Protein AF-A0A954RVM6-F1 (afdb_monomer)

Solvent-accessible surface area (backbone atoms only — not comparable to full-atom values): 7760 Å² total; per-residue (Å²): 135,85,80,86,66,95,77,71,52,71,70,55,51,51,55,48,44,71,75,43,33,55,75,44,60,40,91,84,80,66,52,64,53,52,75,88,80,86,62,81,72,70,79,64,82,63,76,74,59,49,57,12,66,38,76,60,48,70,28,59,52,74,54,38,74,77,37,70,84,66,54,53,30,75,69,49,42,54,38,45,76,72,74,43,82,43,68,65,73,60,52,61,34,93,87,80,65,47,68,46,40,79,45,78,44,83,75,96,57,80,44,78,43,58,30,23,82,90,80,70,53,102

Radius of gyration: 22.42 Å; Cα contacts (8 Å, |Δi|>4): 129; chains: 1; bounding box: 48×42×58 Å

Structure (mmCIF, N/CA/C/O backbone):
data_AF-A0A954RVM6-F1
#
_entry.id   AF-A0A954RVM6-F1
#
loop_
_atom_site.group_PDB
_atom_site.id
_atom_site.type_symbol
_atom_site.label_atom_id
_atom_site.label_alt_id
_atom_site.label_comp_id
_atom_site.label_asym_id
_atom_site.label_entity_id
_atom_site.label_seq_id
_atom_site.pdbx_PDB_ins_code
_atom_site.Cartn_x
_atom_site.Cartn_y
_atom_site.Cartn_z
_atom_site.occupancy
_atom_site.B_iso_or_equiv
_atom_site.auth_seq_id
_atom_site.auth_comp_id
_atom_site.auth_asym_id
_atom_site.auth_atom_id
_atom_site.pdbx_PDB_model_num
ATOM 1 N N . MET A 1 1 ? -16.758 16.656 30.952 1.00 49.28 1 MET A N 1
ATOM 2 C CA . MET A 1 1 ? -15.292 16.732 30.768 1.00 49.28 1 MET A CA 1
ATOM 3 C C . MET A 1 1 ? -14.744 15.343 31.020 1.00 49.28 1 MET A C 1
ATOM 5 O O . MET A 1 1 ? -14.963 14.834 32.107 1.00 49.28 1 MET A O 1
ATOM 9 N N . LEU A 1 2 ? -14.131 14.712 30.020 1.00 57.75 2 LEU A N 1
ATOM 10 C CA . LEU A 1 2 ? -13.486 13.409 30.194 1.00 57.75 2 LEU A CA 1
ATOM 11 C C . LEU A 1 2 ? -12.085 13.656 30.761 1.00 57.75 2 LEU A C 1
ATOM 13 O O . LEU A 1 2 ? -11.322 14.425 30.171 1.00 57.75 2 LEU A O 1
ATOM 17 N N . LEU A 1 3 ? -11.774 13.077 31.924 1.00 68.50 3 LEU A N 1
ATOM 18 C CA . LEU A 1 3 ? -10.409 13.087 32.446 1.00 68.50 3 LEU A CA 1
ATOM 19 C C . LEU A 1 3 ? -9.544 12.190 31.562 1.00 68.50 3 LEU A C 1
ATOM 21 O O . LEU A 1 3 ? -9.948 11.099 31.174 1.00 68.50 3 LEU A O 1
ATOM 25 N N . ARG A 1 4 ? -8.343 12.665 31.237 1.00 73.12 4 ARG A N 1
ATOM 26 C CA . ARG A 1 4 ? -7.368 11.872 30.497 1.00 73.12 4 ARG A CA 1
ATOM 27 C C . ARG A 1 4 ? -6.674 10.925 31.472 1.00 73.12 4 ARG A C 1
ATOM 29 O O . ARG A 1 4 ? -5.833 11.364 32.252 1.00 73.12 4 ARG A O 1
ATOM 36 N N . GLU A 1 5 ? -7.036 9.650 31.423 1.00 81.19 5 GLU A N 1
ATOM 37 C CA . GLU A 1 5 ? -6.341 8.598 32.162 1.00 81.19 5 GLU A CA 1
ATOM 38 C C . GLU A 1 5 ? -4.994 8.263 31.519 1.00 81.19 5 GLU A C 1
ATOM 40 O O . GLU A 1 5 ? -4.809 8.364 30.304 1.00 81.19 5 GLU A O 1
ATOM 45 N N . LYS A 1 6 ? -4.024 7.913 32.367 1.00 81.06 6 L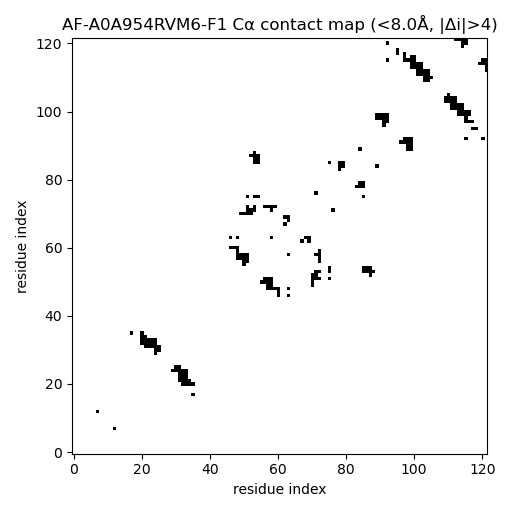YS A N 1
ATOM 46 C CA . LYS A 1 6 ? -2.653 7.603 31.947 1.00 81.06 6 LYS A CA 1
ATOM 47 C C . LYS A 1 6 ? -2.544 6.192 31.360 1.00 81.06 6 LYS A C 1
ATOM 49 O O . LYS A 1 6 ? -1.726 5.976 30.474 1.00 81.06 6 LYS A O 1
ATOM 54 N N . GLU A 1 7 ? -3.393 5.283 31.832 1.00 83.56 7 GLU A N 1
ATOM 55 C CA . GLU A 1 7 ? -3.509 3.890 31.396 1.00 83.56 7 GLU A CA 1
ATOM 56 C C . GLU A 1 7 ? -5.004 3.552 31.257 1.00 83.56 7 GLU A C 1
ATOM 58 O O . GLU A 1 7 ? -5.614 3.087 32.217 1.00 83.56 7 GLU A O 1
ATOM 63 N N . PRO A 1 8 ? -5.631 3.874 30.112 1.00 80.44 8 PRO A N 1
ATOM 64 C CA . PRO A 1 8 ? -7.055 3.635 29.914 1.00 80.44 8 PRO A CA 1
ATOM 65 C C . PRO A 1 8 ? -7.345 2.135 29.814 1.00 80.44 8 PRO A C 1
ATOM 67 O O . PRO A 1 8 ? -6.612 1.392 29.156 1.00 80.44 8 PRO A O 1
ATOM 70 N N . THR A 1 9 ? -8.442 1.694 30.42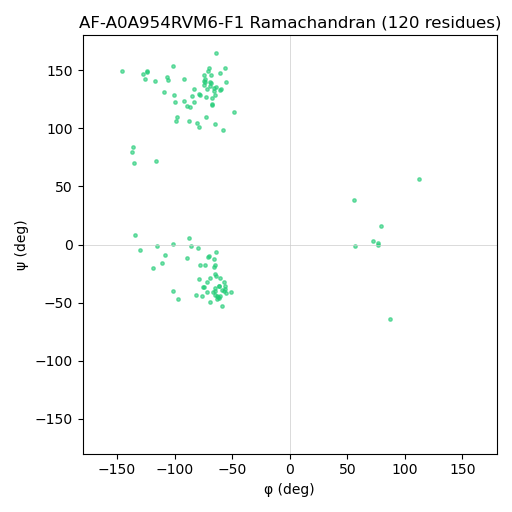6 1.00 85.50 9 THR A N 1
ATOM 71 C CA . THR A 1 9 ? -8.938 0.326 30.244 1.00 85.50 9 THR A CA 1
ATOM 72 C C . THR A 1 9 ? -9.499 0.140 28.827 1.00 85.50 9 THR A C 1
ATOM 74 O O . THR A 1 9 ? -9.982 1.106 28.229 1.00 85.50 9 THR A O 1
ATOM 77 N N . PRO A 1 10 ? -9.467 -1.082 28.263 1.00 81.06 10 PRO A N 1
ATOM 78 C CA . PRO A 1 10 ? -10.023 -1.350 26.932 1.00 81.06 10 PRO A CA 1
ATOM 79 C C . PRO A 1 10 ? -11.509 -0.967 26.832 1.00 81.06 10 PRO A C 1
ATOM 81 O O . PRO A 1 10 ? -11.907 -0.299 25.887 1.00 81.06 10 PRO A O 1
ATOM 84 N N . GLU A 1 11 ? -12.291 -1.239 27.877 1.00 85.81 11 GLU A N 1
ATOM 85 C CA . GLU A 1 11 ? -13.706 -0.853 27.976 1.00 85.81 11 GLU A CA 1
ATOM 86 C C . GLU A 1 11 ? -13.915 0.670 27.872 1.00 85.81 11 GLU A C 1
ATOM 88 O O . GLU A 1 11 ? -14.856 1.149 27.232 1.00 85.81 11 GLU A O 1
ATOM 93 N N . LEU A 1 12 ? -13.019 1.460 28.478 1.00 85.25 12 LEU A N 1
ATOM 94 C CA . LEU A 1 12 ? -13.062 2.917 28.384 1.00 85.25 12 LEU A CA 1
ATOM 95 C C . LEU A 1 12 ? -12.779 3.376 26.949 1.00 85.25 12 LEU A C 1
ATOM 97 O O . LEU A 1 12 ? -13.445 4.290 26.457 1.00 85.25 12 LEU A O 1
ATOM 101 N N . VAL A 1 13 ? -11.818 2.744 26.273 1.00 84.81 13 VAL A N 1
ATOM 102 C CA . VAL A 1 13 ? -11.483 3.038 24.873 1.00 84.81 13 VAL A CA 1
ATOM 103 C C . VAL A 1 13 ? -12.663 2.725 23.957 1.00 84.81 13 VAL A C 1
ATOM 105 O O . VAL A 1 13 ? -13.006 3.569 23.127 1.00 84.81 13 VAL A O 1
ATOM 108 N N . ASP A 1 14 ? -13.330 1.589 24.154 1.00 85.50 14 ASP A N 1
ATOM 109 C CA . ASP A 1 14 ? -14.504 1.204 23.367 1.00 85.50 14 ASP A CA 1
ATOM 110 C C . ASP A 1 14 ? -15.655 2.192 23.555 1.00 85.50 14 ASP A C 1
ATOM 112 O O . ASP A 1 14 ? -16.218 2.681 22.573 1.00 85.50 14 ASP A O 1
ATOM 116 N N . SER A 1 15 ? -15.927 2.587 24.804 1.00 84.25 15 SER A N 1
ATOM 117 C CA . SER A 1 15 ? -16.957 3.587 25.108 1.00 84.25 15 SER A CA 1
ATOM 118 C C . SER A 1 15 ? -16.662 4.954 24.474 1.00 84.25 15 SER A C 1
ATOM 120 O O . SER A 1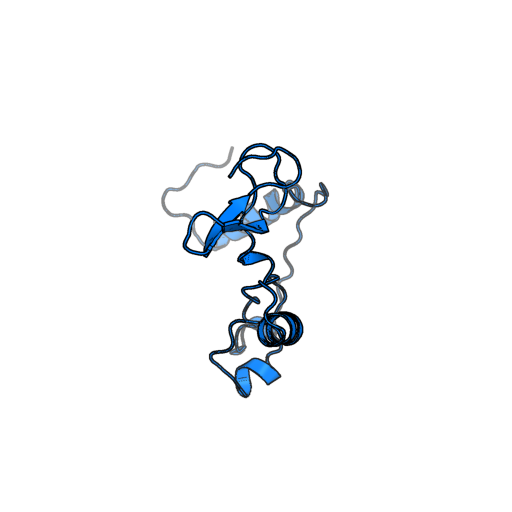 15 ? -17.568 5.661 24.020 1.00 84.25 15 SER A O 1
ATOM 122 N N . LEU A 1 16 ? -15.382 5.336 24.409 1.00 85.38 16 LEU A N 1
ATOM 123 C CA . LEU A 1 16 ? -14.953 6.576 23.777 1.00 85.38 16 LEU A CA 1
ATOM 124 C C . LEU A 1 16 ? -15.076 6.492 22.256 1.00 85.38 16 LEU A C 1
ATOM 126 O O . LEU A 1 16 ? -15.486 7.475 21.633 1.00 85.38 16 LEU A O 1
ATOM 130 N N . ALA A 1 17 ? -14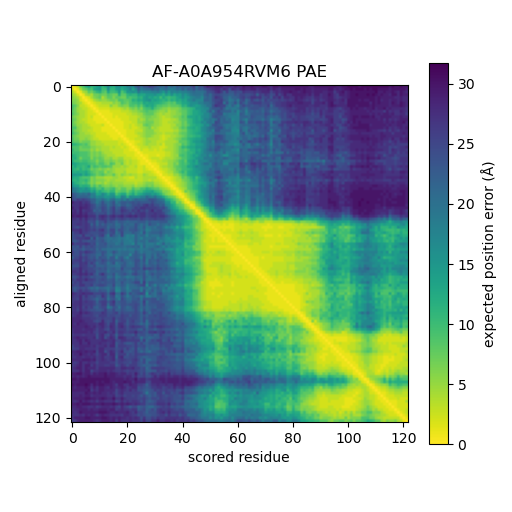.717 5.347 21.673 1.00 84.50 17 ALA A N 1
ATOM 131 C CA . ALA A 1 17 ? -14.868 5.091 20.251 1.00 84.50 17 ALA A CA 1
ATOM 132 C C . ALA A 1 17 ? -16.343 5.230 19.859 1.00 84.50 17 ALA A C 1
ATOM 134 O O . ALA A 1 17 ? -16.660 6.088 19.037 1.00 84.50 17 ALA A O 1
ATOM 135 N N . ASP A 1 18 ? -17.255 4.533 20.534 1.00 84.69 18 ASP A N 1
ATOM 136 C CA . ASP A 1 18 ? -18.696 4.609 20.254 1.00 84.69 18 ASP A CA 1
ATOM 137 C C . ASP A 1 18 ? -19.242 6.041 20.331 1.00 84.69 18 ASP A C 1
ATOM 139 O O . ASP A 1 18 ? -20.023 6.475 19.482 1.00 84.69 18 ASP A O 1
ATOM 143 N N . ALA A 1 19 ? -18.762 6.834 21.292 1.00 85.44 19 ALA A N 1
ATOM 144 C CA . ALA A 1 19 ? -19.165 8.230 21.441 1.00 85.44 19 ALA A CA 1
ATOM 145 C C . ALA A 1 19 ? -18.569 9.183 20.385 1.00 85.44 19 ALA A C 1
ATOM 147 O O . ALA A 1 19 ? -19.033 10.324 20.259 1.00 85.44 19 ALA A O 1
ATOM 148 N N . LYS A 1 20 ? -17.502 8.784 19.678 1.00 87.00 20 LYS A N 1
ATOM 149 C CA . LYS A 1 20 ? -16.728 9.670 18.790 1.00 87.00 20 LYS A CA 1
ATOM 150 C C . LYS A 1 20 ? -16.701 9.256 17.327 1.00 87.00 20 LYS A C 1
ATOM 152 O O . LYS A 1 20 ? -16.470 10.129 16.491 1.00 87.00 20 LYS A O 1
ATOM 157 N N . LEU A 1 21 ? -16.979 7.996 17.009 1.00 86.19 21 LEU A N 1
ATOM 158 C CA . LEU A 1 21 ? -16.948 7.437 15.654 1.00 86.19 21 LEU A CA 1
ATOM 159 C C . LEU A 1 21 ? -17.759 8.271 14.647 1.00 86.19 21 LEU A C 1
ATOM 161 O O . LEU A 1 21 ? -17.276 8.589 13.559 1.00 86.19 21 LEU A O 1
ATOM 165 N N . SER A 1 22 ? -18.935 8.754 15.050 1.00 84.31 22 SER A N 1
ATOM 166 C CA . SER A 1 22 ? -19.808 9.568 14.197 1.00 84.31 22 SER A CA 1
ATOM 167 C C . SER A 1 22 ? -19.241 10.944 13.816 1.00 84.31 22 SER A C 1
ATOM 169 O O . SER A 1 22 ? -19.696 11.542 12.843 1.00 84.31 22 SER A O 1
ATOM 171 N N . PHE A 1 23 ? -18.256 11.457 14.561 1.00 84.81 23 PHE A N 1
ATOM 172 C CA . PHE A 1 23 ? -17.635 12.763 14.311 1.00 84.81 23 PHE A CA 1
ATOM 173 C C . PHE A 1 23 ? -16.438 12.689 13.360 1.00 84.81 23 PHE A C 1
ATOM 175 O O . PHE A 1 23 ? -15.953 13.730 12.912 1.00 84.81 23 PHE A O 1
ATOM 182 N N . PHE A 1 24 ? -15.941 11.489 13.055 1.00 85.62 24 PHE A N 1
ATOM 183 C CA . PHE A 1 24 ? -14.843 11.334 12.111 1.00 85.62 24 PHE A CA 1
ATOM 184 C C . PHE A 1 24 ? -15.332 11.535 10.681 1.00 85.62 24 PHE A C 1
ATOM 186 O O . PHE A 1 24 ? -16.390 11.042 10.287 1.00 85.62 24 PHE A O 1
ATOM 193 N N . VAL A 1 25 ? -14.529 12.267 9.912 1.00 87.62 25 VAL A N 1
ATOM 194 C CA . VAL A 1 25 ? -14.769 12.573 8.503 1.00 87.62 25 VAL A CA 1
ATOM 195 C C . VAL A 1 25 ? -13.766 11.791 7.668 1.00 87.62 25 VAL A C 1
ATOM 197 O O . VAL A 1 25 ? -12.563 11.826 7.936 1.00 87.62 25 VAL A O 1
ATOM 200 N N . CYS A 1 26 ? -14.244 11.098 6.641 1.00 82.25 26 CYS A N 1
ATOM 201 C CA . CYS A 1 26 ? -13.374 10.412 5.699 1.00 82.25 26 CYS A CA 1
ATOM 202 C C . CYS A 1 26 ? -12.573 11.436 4.878 1.00 82.25 26 CYS A C 1
ATOM 204 O O . CYS A 1 26 ? -13.152 12.236 4.145 1.00 82.25 26 CYS A O 1
ATOM 206 N N . GLY A 1 27 ? -11.240 11.376 4.933 1.00 80.19 27 GLY A N 1
ATOM 207 C CA . GLY A 1 27 ? -10.368 12.275 4.162 1.00 80.19 27 GLY A CA 1
ATOM 208 C C . GLY A 1 27 ? -10.438 12.092 2.639 1.00 80.19 27 GLY A C 1
ATOM 209 O O . GLY A 1 27 ? -9.928 12.934 1.909 1.00 80.19 27 GLY A O 1
ATOM 210 N N . HIS A 1 28 ? -11.062 11.012 2.158 1.00 77.81 28 HIS A N 1
ATOM 211 C CA . HIS A 1 28 ? -11.188 10.706 0.733 1.00 77.81 28 HIS A CA 1
ATOM 212 C C . HIS A 1 28 ? -12.531 11.158 0.138 1.00 77.81 28 HIS A C 1
ATOM 214 O O . HIS A 1 28 ? -12.551 11.784 -0.917 1.00 77.81 28 HIS A O 1
ATOM 220 N N . CYS A 1 29 ? -13.658 10.862 0.799 1.00 88.06 29 CYS A N 1
ATOM 221 C CA . CYS A 1 29 ? -14.998 11.207 0.295 1.00 88.06 29 CYS A CA 1
ATOM 222 C C . CYS A 1 29 ? -15.697 12.341 1.063 1.00 88.06 29 CYS A C 1
ATOM 224 O O . CYS A 1 29 ? -16.758 12.792 0.638 1.00 88.06 29 CYS A O 1
ATOM 226 N N . GLY A 1 30 ? -15.147 12.794 2.194 1.00 83.62 30 GLY A N 1
ATOM 227 C CA . GLY A 1 30 ? -15.724 13.864 3.013 1.00 83.62 30 GLY A CA 1
ATOM 228 C C . GLY A 1 30 ? -16.982 13.481 3.799 1.00 83.62 30 GLY A C 1
ATOM 229 O O . GLY A 1 30 ? -17.555 14.337 4.468 1.00 83.62 30 GLY A O 1
ATOM 230 N N . GLN A 1 31 ? -17.428 12.223 3.745 1.00 85.56 31 GLN A N 1
ATOM 231 C CA . GLN A 1 31 ? -18.569 11.760 4.536 1.00 85.56 31 GLN A CA 1
ATOM 232 C C . GLN A 1 31 ? -18.188 11.613 6.012 1.00 85.56 31 GLN A C 1
ATOM 234 O O . GLN A 1 31 ? -17.094 11.146 6.338 1.00 85.56 31 GLN A O 1
ATOM 239 N N . SER A 1 32 ? -19.104 12.004 6.896 1.00 84.06 32 SER A N 1
ATOM 240 C CA . SER A 1 32 ? -19.029 11.755 8.337 1.00 84.06 32 SER A CA 1
ATOM 241 C C . SER A 1 32 ? -19.928 10.588 8.730 1.00 84.06 32 SER A C 1
ATOM 243 O O . SER A 1 32 ? -20.952 10.369 8.084 1.00 84.06 32 SER A O 1
ATOM 245 N N . GLY A 1 33 ? -19.597 9.900 9.822 1.00 80.44 33 GLY A N 1
ATOM 246 C CA . GLY A 1 33 ? -20.397 8.776 10.317 1.00 80.44 33 GLY A CA 1
ATOM 247 C C . GLY A 1 33 ? -19.682 7.438 10.195 1.00 80.44 33 GLY A C 1
ATOM 248 O O . GLY A 1 33 ? -20.205 6.528 9.561 1.00 80.44 33 GLY A O 1
ATOM 249 N N . LEU A 1 34 ? -18.485 7.318 10.781 1.00 81.12 34 LEU A N 1
ATOM 250 C CA . LEU A 1 34 ? -17.831 6.016 10.888 1.00 81.12 34 LEU A CA 1
ATOM 251 C C . LEU A 1 34 ? -18.699 5.109 11.775 1.00 81.12 34 LEU A C 1
ATOM 253 O O . LEU A 1 34 ? -19.193 5.555 12.811 1.00 81.12 34 LEU A O 1
ATOM 257 N N . GLN A 1 35 ? -18.902 3.862 11.364 1.00 78.75 35 GLN A N 1
ATOM 258 C CA . GLN A 1 35 ? -19.600 2.847 12.151 1.00 78.75 35 GLN A CA 1
AT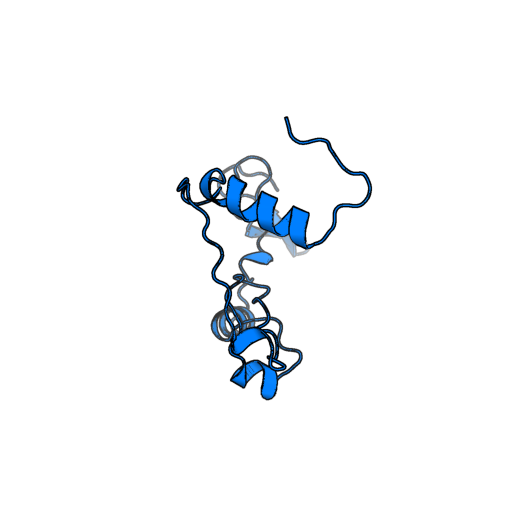OM 259 C C . GLN A 1 35 ? -18.624 1.715 12.464 1.00 78.75 35 GLN A C 1
ATOM 261 O O . GLN A 1 35 ? -17.788 1.371 11.628 1.00 78.75 35 GLN A O 1
ATOM 266 N N . ARG A 1 36 ? -18.702 1.179 13.685 1.00 74.50 36 ARG A N 1
ATOM 267 C CA . ARG A 1 36 ? -18.001 -0.047 14.067 1.00 74.50 36 ARG A CA 1
ATOM 268 C C . ARG A 1 36 ? -18.928 -1.214 13.748 1.00 74.50 36 ARG A C 1
ATOM 270 O O . ARG A 1 36 ? -20.039 -1.265 14.264 1.00 74.50 36 ARG A O 1
ATOM 277 N N . GLU A 1 37 ? -18.483 -2.104 12.874 1.00 75.00 37 GLU A N 1
ATOM 278 C CA . GLU A 1 37 ? -19.089 -3.421 12.699 1.00 75.00 37 GLU A CA 1
ATOM 279 C C . GLU A 1 37 ? -18.253 -4.403 13.511 1.00 75.00 37 GLU A C 1
ATOM 281 O O . GLU A 1 37 ? -17.090 -4.653 13.193 1.00 75.00 37 GLU A O 1
ATOM 286 N N . ASP A 1 38 ? -18.836 -4.902 14.598 1.00 62.78 38 ASP A N 1
ATOM 287 C CA . ASP A 1 38 ? -18.275 -6.017 15.346 1.00 62.78 38 ASP A CA 1
ATOM 288 C C . ASP A 1 38 ? -18.637 -7.289 14.570 1.00 62.78 38 ASP A C 1
ATOM 290 O O . ASP A 1 38 ? -19.788 -7.724 14.582 1.00 62.78 38 ASP A O 1
ATOM 294 N N . ASP A 1 39 ? -17.677 -7.829 13.818 1.00 57.72 39 ASP A N 1
ATOM 295 C CA . ASP A 1 39 ? -17.846 -9.063 13.051 1.00 57.72 39 ASP A CA 1
ATOM 296 C C . ASP A 1 39 ? -17.493 -10.267 13.949 1.00 57.72 39 ASP A C 1
ATOM 298 O O . ASP A 1 39 ? -16.314 -10.483 14.255 1.00 57.72 39 ASP A O 1
ATOM 302 N N . PRO A 1 40 ? -18.491 -11.043 14.414 1.00 53.09 40 PRO A N 1
ATOM 303 C CA . PRO A 1 40 ? -18.267 -12.157 15.328 1.00 53.09 40 PRO A CA 1
ATOM 304 C C . PRO A 1 40 ? -17.571 -13.355 14.666 1.00 53.09 40 PRO A C 1
ATOM 306 O O . PRO A 1 40 ? -17.141 -14.256 15.386 1.00 53.09 40 PRO A O 1
ATOM 309 N N . GLU A 1 41 ? -17.426 -13.400 13.335 1.00 51.16 41 GLU A N 1
ATOM 310 C CA . GLU A 1 41 ? -16.660 -14.465 12.677 1.00 51.16 41 GLU A CA 1
ATOM 311 C C . GLU A 1 41 ? -15.144 -14.238 12.769 1.00 51.16 41 GLU A C 1
ATOM 313 O O . GLU A 1 41 ? -14.391 -15.201 12.627 1.00 51.16 41 GLU A O 1
ATOM 318 N N . LEU A 1 42 ? -14.668 -13.024 13.074 1.00 52.34 42 LEU A N 1
ATOM 319 C CA . LEU A 1 42 ? -13.232 -12.712 13.172 1.00 52.34 42 LEU A CA 1
ATOM 320 C C . LEU A 1 42 ? -12.516 -13.344 14.388 1.00 52.34 42 LEU A C 1
ATOM 322 O O . LEU A 1 42 ? -11.287 -13.330 14.431 1.00 52.34 42 LEU A O 1
ATOM 326 N N . ASP A 1 43 ? -13.244 -13.934 15.344 1.00 49.00 43 ASP A N 1
ATOM 327 C CA . ASP A 1 43 ? -12.696 -14.560 16.567 1.00 49.00 43 ASP A CA 1
ATOM 328 C C . ASP A 1 43 ? -12.253 -16.030 16.370 1.00 49.00 43 ASP A C 1
ATOM 330 O O . ASP A 1 43 ? -11.747 -16.695 17.276 1.00 49.00 43 ASP A O 1
ATOM 334 N N . HIS A 1 44 ? -12.414 -16.589 15.167 1.00 41.09 44 HIS A N 1
ATOM 335 C CA . HIS A 1 44 ? -12.020 -17.969 14.861 1.00 41.09 44 HIS A CA 1
ATOM 336 C C . HIS A 1 44 ? -10.911 -18.023 13.808 1.00 41.09 44 HIS A C 1
ATOM 338 O O . HIS A 1 44 ? -11.131 -18.432 12.675 1.00 41.09 44 HIS A O 1
ATOM 344 N N . GLY A 1 45 ? -9.691 -17.628 14.194 1.00 48.34 45 GLY A N 1
ATOM 345 C CA . GLY A 1 45 ? -8.461 -18.037 13.500 1.00 48.34 45 GLY A CA 1
ATOM 346 C C . GLY A 1 45 ? -8.402 -17.731 11.998 1.00 48.34 45 GLY A C 1
ATOM 347 O O . GLY A 1 45 ? -7.893 -18.552 11.235 1.00 48.34 45 GLY A O 1
ATOM 348 N N . TRP A 1 46 ? -8.920 -16.580 11.565 1.00 48.97 46 TRP A N 1
ATOM 349 C CA . TRP A 1 46 ? -8.868 -16.182 10.160 1.00 48.97 46 TRP A CA 1
ATOM 350 C C . TRP A 1 46 ? -7.415 -16.063 9.674 1.00 48.97 46 TRP A C 1
ATOM 352 O O . TRP A 1 46 ? -6.609 -15.389 10.322 1.00 48.97 46 TRP A O 1
ATOM 362 N N . PRO A 1 47 ? -7.059 -16.621 8.501 1.00 52.62 47 PRO A N 1
ATOM 363 C CA . PRO A 1 47 ? -5.899 -16.149 7.767 1.00 52.62 47 PRO A CA 1
ATOM 364 C C . PRO A 1 47 ? -6.221 -14.715 7.350 1.00 52.62 47 PRO A C 1
ATOM 366 O O . PRO A 1 47 ? -7.051 -14.479 6.471 1.00 52.62 47 PRO A O 1
ATOM 369 N N . GLU A 1 48 ? -5.625 -13.752 8.047 1.00 64.50 48 GLU A N 1
ATOM 370 C CA . GLU A 1 48 ? -5.839 -12.328 7.820 1.00 64.50 48 GLU A CA 1
ATOM 371 C C . GLU A 1 48 ? -5.702 -12.024 6.326 1.00 64.50 48 GLU A C 1
ATOM 373 O O . GLU A 1 48 ? -4.630 -12.184 5.732 1.00 64.50 48 GLU A O 1
ATOM 378 N N . ALA A 1 49 ? -6.805 -11.611 5.699 1.00 70.12 49 ALA A N 1
ATOM 379 C CA . ALA A 1 49 ? -6.806 -11.185 4.311 1.00 70.12 49 ALA A CA 1
ATOM 380 C C . ALA A 1 49 ? -5.822 -10.016 4.162 1.00 70.12 49 ALA A C 1
ATOM 382 O O . ALA A 1 49 ? -6.116 -8.866 4.493 1.00 70.12 49 ALA A O 1
ATOM 383 N N . LYS A 1 50 ? -4.616 -10.333 3.692 1.00 83.12 50 LYS A N 1
ATOM 384 C CA . LYS A 1 50 ? -3.497 -9.400 3.604 1.00 83.12 50 LYS A CA 1
ATOM 385 C C . LYS A 1 50 ? -3.813 -8.298 2.588 1.00 83.12 50 LYS A C 1
ATOM 387 O O . LYS A 1 50 ? -4.265 -8.612 1.481 1.00 83.12 50 LYS A O 1
ATOM 392 N N . PRO A 1 51 ? -3.558 -7.014 2.895 1.00 87.25 51 PRO A N 1
ATOM 393 C CA . PRO A 1 51 ? -3.735 -5.946 1.922 1.00 87.25 51 PRO A CA 1
ATOM 394 C C . PRO A 1 51 ? -2.695 -6.054 0.800 1.00 87.25 51 PRO A C 1
ATOM 396 O O . PRO A 1 51 ? -1.512 -6.319 1.031 1.00 87.25 51 PRO A O 1
ATOM 399 N N . CYS A 1 52 ? -3.134 -5.818 -0.434 1.00 88.69 52 CYS A N 1
ATOM 400 C CA . CYS A 1 52 ? -2.266 -5.727 -1.599 1.00 88.69 52 CYS A CA 1
ATOM 401 C C . CYS A 1 52 ? -1.330 -4.523 -1.465 1.00 88.69 52 CYS A C 1
ATOM 403 O O . CYS A 1 52 ? -1.787 -3.393 -1.297 1.00 88.69 52 CYS A O 1
ATOM 405 N N . ARG A 1 53 ? -0.023 -4.732 -1.641 1.00 87.81 53 ARG A N 1
ATOM 406 C CA . ARG A 1 53 ? 0.962 -3.642 -1.613 1.00 87.81 53 ARG A CA 1
ATOM 407 C C . ARG A 1 53 ? 0.767 -2.630 -2.747 1.00 87.81 53 ARG A C 1
ATOM 409 O O . ARG A 1 53 ? 1.141 -1.481 -2.586 1.00 87.81 53 ARG A O 1
ATOM 416 N N . GLY A 1 54 ? 0.190 -3.052 -3.876 1.00 86.44 54 GLY A N 1
ATOM 417 C CA . GLY A 1 54 ? -0.011 -2.206 -5.055 1.00 86.44 54 GLY A CA 1
ATOM 418 C C . GLY A 1 54 ? -1.237 -1.293 -4.984 1.00 86.44 54 GLY A C 1
ATOM 419 O O . GLY A 1 54 ? -1.128 -0.135 -5.367 1.00 86.44 54 GLY A O 1
ATOM 420 N N . CYS A 1 55 ? -2.379 -1.806 -4.509 1.00 84.69 55 CYS A N 1
ATOM 421 C CA . CYS A 1 55 ? -3.677 -1.115 -4.575 1.00 84.69 55 CYS A CA 1
ATOM 422 C C . CYS A 1 55 ? -4.491 -1.143 -3.270 1.00 84.69 55 CYS A C 1
ATOM 424 O O . CYS A 1 55 ? -5.671 -0.816 -3.303 1.00 84.69 55 CYS A O 1
ATOM 426 N N . SER A 1 56 ? -3.905 -1.624 -2.166 1.00 84.06 56 SER A N 1
ATOM 427 C CA . SER A 1 56 ? -4.524 -1.817 -0.838 1.00 84.06 56 SER A CA 1
ATOM 428 C C . SER A 1 56 ? -5.782 -2.697 -0.765 1.00 84.06 56 SER A C 1
ATOM 430 O O . SER A 1 56 ? -6.251 -2.987 0.335 1.00 84.06 56 SER A O 1
ATOM 432 N N . ALA A 1 57 ? -6.280 -3.218 -1.891 1.00 85.50 57 ALA A N 1
ATOM 433 C CA . ALA A 1 57 ? -7.364 -4.197 -1.912 1.00 85.50 57 ALA A CA 1
ATOM 434 C C . ALA A 1 57 ? -6.980 -5.487 -1.168 1.00 85.50 57 ALA A C 1
ATOM 436 O O . ALA A 1 57 ? -5.818 -5.902 -1.187 1.00 85.50 57 ALA A O 1
ATOM 437 N N . ARG A 1 58 ? -7.956 -6.154 -0.543 1.00 87.44 58 ARG A N 1
ATOM 438 C CA . ARG A 1 58 ? -7.730 -7.427 0.160 1.00 87.44 58 ARG A CA 1
ATOM 439 C C . ARG A 1 58 ? -7.328 -8.528 -0.827 1.00 87.44 58 ARG A C 1
ATOM 441 O O . ARG A 1 58 ? -7.965 -8.699 -1.867 1.00 87.44 58 ARG A O 1
ATOM 448 N N . ILE A 1 59 ? -6.265 -9.269 -0.513 1.00 88.50 59 ILE A N 1
ATOM 449 C CA . ILE A 1 59 ? -5.871 -10.463 -1.269 1.00 88.50 59 ILE A CA 1
ATOM 450 C C . ILE A 1 59 ? -6.790 -11.620 -0.839 1.00 88.50 59 ILE A C 1
ATOM 452 O O . ILE A 1 59 ? -6.913 -11.843 0.366 1.00 88.50 59 ILE A O 1
ATOM 456 N N . PRO A 1 60 ? -7.419 -12.351 -1.784 1.00 88.06 60 PRO A N 1
ATOM 457 C CA . PRO A 1 60 ? -8.277 -13.491 -1.457 1.00 88.06 60 PRO A CA 1
ATOM 458 C C . PRO A 1 60 ? -7.549 -14.535 -0.609 1.00 88.06 60 PRO A C 1
ATOM 460 O O . PRO A 1 60 ? -6.375 -14.829 -0.861 1.00 88.06 60 PRO A O 1
ATOM 463 N N . VAL A 1 61 ? -8.244 -15.102 0.374 1.00 85.81 61 VAL A N 1
ATOM 464 C CA . VAL A 1 61 ? -7.663 -16.050 1.336 1.00 85.81 61 VAL A CA 1
ATOM 465 C C . VAL A 1 61 ? -7.221 -17.329 0.634 1.00 85.81 61 VAL A C 1
ATOM 467 O O . VAL A 1 61 ? -6.107 -17.784 0.859 1.00 85.81 61 VAL A O 1
ATOM 470 N N . GLU A 1 62 ? -7.997 -17.820 -0.328 1.00 87.88 62 GLU A N 1
ATOM 471 C CA . GLU A 1 62 ? -7.678 -19.004 -1.135 1.00 87.88 62 GLU A CA 1
ATOM 472 C C . GLU A 1 62 ? -6.336 -18.834 -1.867 1.00 87.88 62 GLU A C 1
ATOM 474 O O . GLU A 1 62 ? -5.569 -19.777 -2.064 1.00 87.88 62 GLU A O 1
ATOM 479 N N . ARG A 1 63 ? -6.003 -17.593 -2.252 1.00 87.75 63 ARG A N 1
ATOM 480 C CA . ARG A 1 63 ? -4.706 -17.267 -2.857 1.00 87.75 63 ARG A CA 1
ATOM 481 C C . ARG A 1 63 ? -3.584 -17.238 -1.822 1.00 87.75 63 ARG A C 1
ATOM 483 O O . ARG A 1 63 ? -2.467 -17.616 -2.165 1.00 87.75 63 ARG A O 1
ATOM 490 N N . LEU A 1 64 ? -3.850 -16.772 -0.604 1.00 87.88 64 LEU A N 1
ATOM 491 C CA . LEU A 1 64 ? -2.876 -16.763 0.491 1.00 87.88 64 LEU A CA 1
ATOM 492 C C . LEU A 1 64 ? -2.610 -18.179 1.021 1.00 87.88 64 LEU A C 1
ATOM 494 O O . LEU A 1 64 ? -1.473 -18.476 1.367 1.00 87.88 64 LEU A O 1
ATOM 498 N N . GLU A 1 65 ? -3.597 -19.072 0.999 1.00 88.12 65 GLU A N 1
ATOM 499 C CA . GLU A 1 65 ? -3.416 -20.490 1.330 1.00 88.12 65 GLU A CA 1
ATOM 500 C C . GLU A 1 65 ? -2.494 -21.195 0.328 1.00 88.12 65 GLU A C 1
ATOM 502 O O . GLU A 1 65 ? -1.589 -21.932 0.717 1.00 88.12 65 GLU A O 1
ATOM 507 N N . LEU A 1 66 ? -2.678 -20.925 -0.970 1.00 88.69 66 LEU A N 1
ATOM 508 C CA . LEU A 1 66 ? -1.825 -21.477 -2.028 1.00 88.69 66 LEU A CA 1
ATOM 509 C C . LEU A 1 66 ? -0.444 -20.807 -2.088 1.00 88.69 66 LEU A C 1
ATOM 511 O O . LEU A 1 66 ? 0.559 -21.459 -2.379 1.00 88.69 66 LEU A O 1
ATOM 515 N N . PHE A 1 67 ? -0.383 -19.499 -1.829 1.00 89.25 67 PHE A N 1
ATOM 516 C CA . PHE A 1 67 ? 0.829 -18.686 -1.929 1.00 89.25 67 PHE A CA 1
ATOM 517 C C . PHE A 1 67 ? 0.955 -17.726 -0.731 1.00 89.25 67 PHE A C 1
ATOM 519 O O . PHE A 1 67 ? 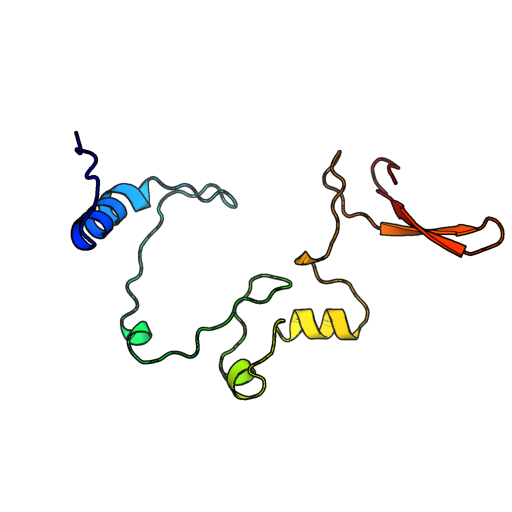0.724 -16.517 -0.882 1.00 89.25 67 PHE A O 1
ATOM 526 N N . PRO A 1 68 ? 1.414 -18.218 0.436 1.00 85.31 68 PRO A N 1
ATOM 527 C CA . PRO A 1 68 ? 1.434 -17.451 1.691 1.00 85.31 68 PRO A CA 1
ATOM 528 C C . PRO A 1 68 ? 2.276 -16.173 1.636 1.00 85.31 68 PRO A C 1
ATOM 530 O O . PRO A 1 68 ? 1.987 -15.174 2.290 1.00 85.31 68 PRO A O 1
ATOM 533 N N . ASN A 1 69 ? 3.314 -16.172 0.797 1.00 86.69 69 ASN A N 1
ATOM 534 C CA . ASN A 1 69 ? 4.243 -15.050 0.661 1.00 86.69 69 ASN A CA 1
ATOM 535 C C . ASN A 1 69 ? 3.790 -13.990 -0.356 1.00 86.69 69 ASN A C 1
ATOM 537 O O . ASN A 1 69 ? 4.532 -13.045 -0.636 1.00 86.69 69 ASN A O 1
ATOM 541 N N . THR A 1 70 ? 2.584 -14.116 -0.913 1.00 90.31 70 THR A N 1
ATOM 542 C CA . THR A 1 70 ? 2.053 -13.154 -1.884 1.00 90.31 70 THR A CA 1
ATOM 543 C C . THR A 1 70 ? 1.969 -11.749 -1.276 1.00 90.31 70 THR A C 1
ATOM 545 O O . THR A 1 70 ? 1.510 -11.554 -0.149 1.00 90.31 70 THR A O 1
ATOM 548 N N . GLN A 1 71 ? 2.435 -10.746 -2.025 1.00 90.19 71 GLN A N 1
ATOM 549 C CA . GLN A 1 71 ? 2.357 -9.325 -1.644 1.00 90.19 71 GLN A CA 1
ATOM 550 C C . GLN A 1 71 ? 1.380 -8.520 -2.515 1.00 90.19 71 GLN A C 1
ATOM 552 O O . GLN A 1 71 ? 0.981 -7.423 -2.128 1.00 90.19 71 GLN A O 1
ATOM 557 N N . TYR A 1 72 ? 0.977 -9.061 -3.669 1.00 91.38 72 TYR A N 1
ATOM 558 C CA . TYR A 1 72 ? 0.131 -8.385 -4.650 1.00 91.38 72 TYR A CA 1
ATOM 559 C C . TYR A 1 72 ? -1.109 -9.225 -4.981 1.00 91.38 72 TYR A C 1
ATOM 561 O O . TYR A 1 72 ? -1.042 -10.453 -5.098 1.00 91.38 72 TY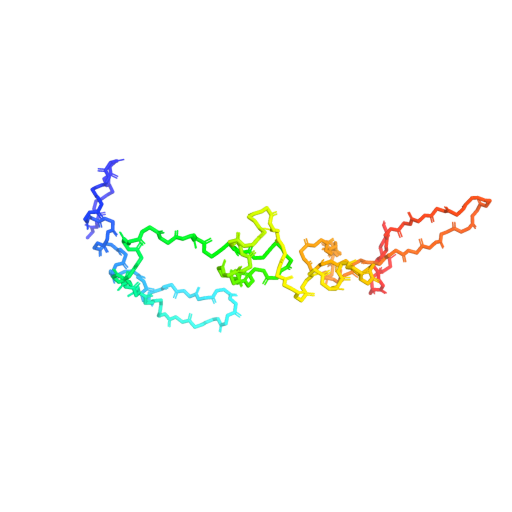R A O 1
ATOM 569 N N . CYS A 1 73 ? -2.253 -8.565 -5.167 1.00 91.88 73 CYS A N 1
ATOM 570 C CA . CYS A 1 73 ? -3.442 -9.211 -5.718 1.00 91.88 73 CYS A CA 1
ATOM 571 C C . CYS A 1 73 ? -3.185 -9.668 -7.166 1.00 91.88 73 CYS A C 1
ATOM 573 O O . CYS A 1 73 ? -2.236 -9.217 -7.808 1.00 91.88 73 CYS A O 1
ATOM 575 N N . ALA A 1 74 ? -4.041 -10.541 -7.705 1.00 91.50 74 ALA A N 1
ATOM 576 C CA . ALA A 1 74 ? -3.871 -11.076 -9.059 1.00 91.50 74 ALA A CA 1
ATOM 577 C C . ALA A 1 74 ? -3.779 -9.976 -10.134 1.00 91.50 74 ALA A C 1
ATOM 579 O O . ALA A 1 74 ? -2.995 -10.093 -11.071 1.00 91.50 74 ALA A O 1
ATOM 580 N N . GLN A 1 75 ? -4.526 -8.881 -9.970 1.00 91.56 75 GLN A N 1
ATOM 581 C CA . GLN A 1 75 ? -4.507 -7.760 -10.907 1.00 91.56 75 GLN A CA 1
ATOM 582 C C . GLN A 1 75 ? -3.178 -6.993 -10.866 1.00 91.56 75 GLN A C 1
ATOM 584 O O . GLN A 1 75 ? -2.570 -6.784 -11.911 1.00 91.56 75 GLN A O 1
ATOM 589 N N . CYS A 1 76 ? -2.696 -6.616 -9.676 1.00 89.38 76 CYS A N 1
ATOM 590 C CA . CYS A 1 76 ? -1.395 -5.957 -9.533 1.00 89.38 76 CYS A CA 1
ATOM 591 C C . CYS A 1 76 ? -0.242 -6.875 -9.949 1.00 89.38 76 CYS A C 1
ATOM 593 O O . CYS A 1 76 ? 0.699 -6.399 -10.572 1.00 89.38 76 CYS A O 1
ATOM 595 N N . GLN A 1 77 ? -0.329 -8.178 -9.659 1.00 91.06 77 GLN A N 1
ATOM 596 C CA . GLN A 1 77 ? 0.657 -9.155 -10.119 1.00 91.06 77 GLN A CA 1
ATOM 597 C C . GLN A 1 77 ? 0.699 -9.212 -11.651 1.00 91.06 77 GLN A C 1
ATOM 599 O O . GLN A 1 77 ? 1.774 -9.106 -12.222 1.00 91.06 77 GLN A O 1
ATOM 604 N N . ALA A 1 78 ? -0.455 -9.264 -12.323 1.00 90.69 78 ALA A N 1
ATOM 605 C CA . ALA A 1 78 ? -0.511 -9.252 -13.785 1.00 90.69 78 ALA A CA 1
ATOM 606 C C . ALA A 1 78 ? 0.078 -7.966 -14.397 1.00 90.69 78 ALA A C 1
ATOM 608 O O . ALA A 1 78 ? 0.697 -8.016 -15.455 1.00 90.69 78 ALA A O 1
ATOM 609 N N . THR A 1 79 ? -0.100 -6.815 -13.744 1.00 88.38 79 THR A N 1
ATOM 610 C CA . THR A 1 79 ? 0.537 -5.547 -14.138 1.00 88.38 79 THR A CA 1
ATOM 611 C C . THR A 1 79 ? 2.064 -5.636 -14.034 1.00 88.38 79 THR A C 1
ATOM 613 O O . THR A 1 79 ? 2.758 -5.309 -14.995 1.00 88.38 79 THR A O 1
ATOM 616 N N . ILE A 1 80 ? 2.585 -6.162 -12.921 1.00 88.38 80 ILE A N 1
ATOM 617 C CA . ILE A 1 80 ? 4.029 -6.380 -12.725 1.00 88.38 80 ILE A CA 1
ATOM 618 C C . ILE A 1 80 ? 4.583 -7.347 -13.774 1.00 88.38 80 ILE A C 1
ATOM 620 O O . ILE A 1 80 ? 5.622 -7.075 -14.371 1.00 88.38 80 ILE A O 1
ATOM 624 N N . ASP A 1 81 ? 3.872 -8.442 -14.047 1.00 90.25 81 ASP A N 1
ATOM 625 C CA . ASP A 1 81 ? 4.292 -9.459 -15.016 1.00 90.25 81 ASP A CA 1
ATOM 626 C C . ASP A 1 81 ? 4.336 -8.903 -16.457 1.00 90.25 81 ASP A C 1
ATOM 628 O O . ASP A 1 81 ? 5.112 -9.383 -17.283 1.00 90.25 81 ASP A O 1
ATOM 632 N N . ARG A 1 82 ? 3.557 -7.851 -16.761 1.00 88.81 82 ARG A N 1
ATOM 633 C CA . ARG A 1 82 ? 3.647 -7.081 -18.021 1.00 88.81 82 ARG A CA 1
ATOM 634 C C . ARG A 1 82 ? 4.792 -6.059 -18.048 1.00 88.81 82 ARG A C 1
ATOM 636 O O . ARG A 1 82 ? 4.992 -5.403 -19.069 1.00 88.81 82 ARG A O 1
ATOM 643 N N . GLY A 1 83 ? 5.543 -5.915 -16.958 1.00 82.69 83 GLY A N 1
ATOM 644 C CA . GLY A 1 83 ? 6.605 -4.919 -16.809 1.00 82.69 83 GLY A CA 1
ATOM 645 C C . GLY A 1 83 ? 6.099 -3.515 -16.468 1.00 82.69 83 GLY A C 1
ATOM 646 O O . GLY A 1 83 ? 6.839 -2.545 -16.630 1.00 82.69 83 GLY A O 1
ATOM 647 N N . GLU A 1 84 ? 4.850 -3.380 -16.018 1.00 82.06 84 GLU A N 1
ATOM 648 C CA . GLU A 1 84 ? 4.281 -2.107 -15.573 1.00 82.06 84 GLU A CA 1
ATOM 649 C C . GLU A 1 84 ? 4.488 -1.916 -14.058 1.00 82.06 84 GLU A C 1
ATOM 651 O O . GLU A 1 84 ? 4.370 -2.853 -13.267 1.00 82.06 84 GLU A O 1
ATOM 656 N N . THR A 1 85 ? 4.764 -0.681 -13.629 1.00 76.44 85 THR A N 1
ATOM 657 C CA . THR A 1 85 ? 4.989 -0.350 -12.213 1.00 76.44 85 THR A CA 1
ATOM 658 C C . THR A 1 85 ? 3.660 -0.249 -11.440 1.00 76.44 85 THR A C 1
ATOM 660 O O . THR A 1 85 ? 2.765 0.496 -11.873 1.00 76.44 85 THR A O 1
ATOM 663 N N . PRO A 1 86 ? 3.514 -0.938 -10.288 1.00 71.94 86 PRO A N 1
ATOM 664 C CA . PRO A 1 86 ? 2.355 -0.813 -9.403 1.00 71.94 86 PRO A CA 1
ATOM 665 C C . PRO A 1 86 ? 2.115 0.628 -8.953 1.00 71.94 86 PRO A C 1
ATOM 667 O O . PRO A 1 86 ? 3.055 1.406 -8.814 1.00 71.94 86 PRO A O 1
ATOM 670 N N . GLU A 1 87 ? 0.863 0.979 -8.653 1.00 70.94 87 GLU A N 1
ATOM 671 C CA . GLU A 1 87 ? 0.502 2.334 -8.213 1.00 70.94 87 GLU A CA 1
ATOM 672 C C . GLU A 1 87 ? 1.282 2.808 -6.987 1.00 70.94 87 GLU A C 1
ATOM 674 O O . GLU A 1 87 ? 1.767 3.936 -6.982 1.00 70.94 87 GLU A O 1
ATOM 679 N N . ALA A 1 88 ? 1.473 1.940 -5.994 1.00 64.69 88 ALA A N 1
ATOM 680 C CA . ALA A 1 88 ? 2.223 2.262 -4.782 1.00 64.69 88 ALA A CA 1
ATOM 681 C C . ALA A 1 88 ? 3.722 2.549 -5.003 1.00 64.69 88 ALA A C 1
ATOM 683 O O . ALA A 1 88 ? 4.368 3.119 -4.128 1.00 64.69 88 ALA A O 1
ATOM 684 N N . GLU A 1 89 ? 4.281 2.148 -6.145 1.00 71.19 89 GLU A N 1
ATOM 685 C CA . GLU A 1 89 ? 5.690 2.360 -6.502 1.00 71.19 89 GLU A CA 1
ATOM 686 C C . GLU A 1 89 ? 5.864 3.539 -7.474 1.00 71.19 89 GLU A C 1
ATOM 688 O O . GLU A 1 89 ? 6.982 3.859 -7.874 1.00 71.19 89 GLU A O 1
ATOM 693 N N . ARG A 1 90 ? 4.771 4.216 -7.856 1.00 81.31 90 ARG A N 1
ATOM 694 C CA . ARG A 1 90 ? 4.837 5.413 -8.699 1.00 81.31 90 ARG A CA 1
ATOM 695 C C . ARG A 1 90 ? 5.372 6.590 -7.894 1.00 81.31 90 ARG A C 1
ATOM 697 O O . ARG A 1 90 ? 4.829 6.959 -6.856 1.00 81.31 90 ARG A O 1
ATOM 704 N N . GLU A 1 91 ? 6.408 7.226 -8.421 1.00 85.12 91 GLU A N 1
ATOM 705 C CA . GLU A 1 91 ? 6.946 8.453 -7.847 1.00 85.12 91 GLU A CA 1
ATOM 706 C C . GLU A 1 91 ? 6.142 9.664 -8.330 1.00 85.12 91 GLU A C 1
ATOM 708 O O . GLU A 1 91 ? 5.863 9.815 -9.522 1.00 85.12 91 GLU A O 1
ATOM 713 N N . PHE A 1 92 ? 5.778 10.549 -7.404 1.00 88.06 92 PHE A N 1
ATOM 714 C CA . PHE A 1 92 ? 4.991 11.746 -7.695 1.00 88.06 92 PHE A CA 1
ATOM 715 C C . PHE A 1 92 ? 5.853 13.005 -7.627 1.00 88.06 92 PHE A C 1
ATOM 717 O O . PHE A 1 92 ? 6.742 13.151 -6.785 1.00 88.06 92 PHE A O 1
ATOM 724 N N . CYS A 1 93 ? 5.570 13.969 -8.500 1.00 89.69 93 CYS A N 1
ATOM 725 C CA . CYS A 1 93 ? 6.261 15.246 -8.499 1.00 89.69 93 CYS A CA 1
ATOM 726 C C . CYS A 1 93 ? 5.916 16.053 -7.241 1.00 89.69 93 CYS A C 1
ATOM 728 O O . CYS A 1 93 ? 4.783 16.506 -7.081 1.00 89.69 93 CYS A O 1
ATOM 730 N N . SER A 1 94 ? 6.917 16.386 -6.422 1.00 89.12 94 SER A N 1
ATOM 731 C CA . SER A 1 94 ? 6.721 17.181 -5.197 1.00 89.12 94 SER A CA 1
ATOM 732 C C . SER A 1 94 ? 6.213 18.617 -5.424 1.00 89.12 94 SER A C 1
ATOM 734 O O . SER A 1 94 ? 5.993 19.343 -4.460 1.00 89.12 94 SER A O 1
ATOM 736 N N . ARG A 1 95 ? 6.114 19.076 -6.680 1.00 87.75 95 ARG A N 1
ATOM 737 C CA . ARG A 1 95 ? 5.656 20.430 -7.031 1.00 87.75 95 ARG A CA 1
ATOM 738 C C . ARG A 1 95 ? 4.204 20.468 -7.503 1.00 87.75 95 ARG A C 1
ATOM 740 O O . ARG A 1 95 ? 3.510 21.426 -7.198 1.00 87.75 95 ARG A O 1
ATOM 747 N N . CYS A 1 96 ? 3.777 19.487 -8.295 1.00 90.62 96 CYS A N 1
ATOM 748 C CA . CYS A 1 96 ? 2.463 19.508 -8.952 1.00 90.62 96 CYS A CA 1
ATOM 749 C C . CYS A 1 96 ? 1.644 18.227 -8.763 1.00 90.62 96 CYS A C 1
ATOM 751 O O . CYS A 1 96 ? 0.506 18.188 -9.209 1.00 90.62 96 CYS A O 1
ATOM 753 N N . GLY A 1 97 ? 2.197 17.194 -8.119 1.00 85.94 97 GLY A N 1
ATOM 754 C CA . GLY A 1 97 ? 1.495 15.937 -7.850 1.00 85.94 97 GLY A CA 1
ATOM 755 C C . GLY A 1 97 ? 1.358 14.990 -9.045 1.00 85.94 97 GLY A C 1
ATOM 756 O O . GLY A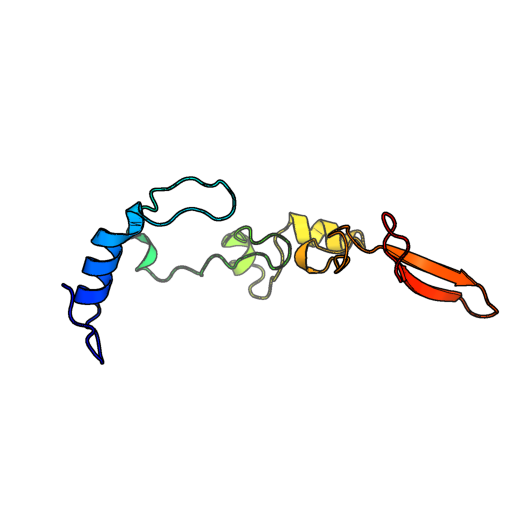 1 97 ? 0.808 13.913 -8.880 1.00 85.94 97 GLY A O 1
ATOM 757 N N . GLU A 1 98 ? 1.864 15.347 -10.229 1.00 90.88 98 GLU A N 1
ATOM 758 C CA . GLU A 1 98 ? 1.831 14.477 -11.413 1.00 90.88 98 GLU A CA 1
ATOM 759 C C . GLU A 1 98 ? 2.792 13.283 -11.282 1.00 90.88 98 GLU A C 1
ATOM 761 O O . GLU A 1 98 ? 3.861 13.408 -10.670 1.00 90.88 98 GLU A O 1
ATOM 766 N N . VAL A 1 99 ? 2.450 12.147 -11.899 1.00 88.38 99 VAL A N 1
ATOM 767 C CA . VAL A 1 99 ? 3.298 10.942 -11.905 1.00 88.38 99 VAL A CA 1
ATOM 768 C C . VAL A 1 99 ? 4.574 11.190 -12.720 1.00 88.38 99 VAL A C 1
ATOM 770 O O . VAL A 1 99 ? 4.524 11.594 -13.890 1.00 88.38 99 VAL A O 1
ATOM 773 N N . LEU A 1 100 ? 5.734 10.937 -12.109 1.00 90.12 100 LEU A N 1
ATOM 774 C CA . LEU A 1 100 ? 7.032 11.017 -12.775 1.00 90.12 100 LEU A CA 1
ATOM 775 C C . LEU A 1 100 ? 7.173 9.898 -13.814 1.00 90.12 100 LEU A C 1
ATOM 777 O O . LEU A 1 100 ? 6.680 8.785 -13.640 1.00 90.12 100 LEU A O 1
ATOM 781 N N . ARG A 1 101 ? 7.867 10.190 -14.916 1.00 88.75 101 ARG A N 1
ATOM 782 C CA . ARG A 1 101 ? 8.154 9.226 -15.987 1.00 88.75 101 ARG A CA 1
ATOM 783 C C . ARG A 1 101 ? 9.651 9.144 -16.224 1.00 88.75 101 ARG A C 1
ATOM 785 O O . ARG A 1 101 ? 10.347 10.144 -16.097 1.00 88.75 101 ARG A O 1
ATOM 792 N N . HIS A 1 102 ? 10.149 7.987 -16.640 1.00 88.06 102 HIS A N 1
ATOM 793 C CA . HIS A 1 102 ? 11.527 7.882 -17.108 1.00 88.06 102 HIS A CA 1
ATOM 794 C C . HIS A 1 102 ? 11.679 8.502 -18.503 1.00 88.06 102 HIS A C 1
ATOM 796 O O . HIS A 1 102 ? 10.830 8.317 -19.379 1.00 88.06 102 HIS A O 1
ATOM 802 N N . ARG A 1 103 ? 12.788 9.207 -18.735 1.00 88.06 103 ARG A N 1
ATOM 803 C CA . ARG A 1 103 ? 13.271 9.556 -20.078 1.00 88.06 103 ARG A CA 1
ATOM 804 C C . ARG A 1 103 ? 14.722 9.141 -20.242 1.00 88.06 103 ARG A C 1
ATOM 806 O O . ARG A 1 103 ? 15.507 9.223 -19.300 1.00 88.06 103 ARG A O 1
ATOM 813 N N . ALA A 1 104 ? 15.083 8.748 -21.458 1.00 89.06 104 ALA A N 1
ATOM 814 C CA . ALA A 1 104 ? 16.472 8.529 -21.826 1.00 89.06 104 ALA A CA 1
ATOM 815 C C . ALA A 1 104 ? 17.117 9.859 -22.248 1.00 89.06 104 ALA A C 1
ATOM 817 O O . ALA A 1 104 ? 16.609 10.565 -23.122 1.00 89.06 104 ALA A O 1
ATOM 818 N N . ARG A 1 105 ? 18.263 10.192 -21.653 1.00 85.19 105 ARG A N 1
ATOM 819 C CA . ARG A 1 105 ? 19.176 11.236 -22.130 1.00 85.19 105 ARG A CA 1
ATOM 820 C C . ARG A 1 105 ? 20.313 10.555 -22.885 1.00 85.19 105 ARG A C 1
ATOM 822 O O . ARG A 1 105 ? 21.020 9.730 -22.314 1.00 85.19 105 ARG A O 1
ATOM 829 N N . GLN A 1 106 ? 20.515 10.911 -24.153 1.00 78.69 106 GLN A N 1
ATOM 830 C CA . GLN A 1 106 ? 21.670 10.442 -24.920 1.00 78.69 106 GLN A CA 1
ATOM 831 C C . GLN A 1 106 ? 22.770 11.507 -24.932 1.00 78.69 106 GLN A C 1
ATOM 833 O O . GLN A 1 106 ? 22.664 12.528 -25.610 1.00 78.69 106 GLN A O 1
ATOM 838 N N . ARG A 1 107 ? 23.836 11.266 -24.161 1.00 72.31 107 ARG A N 1
ATOM 839 C CA . ARG A 1 107 ? 25.126 11.974 -24.251 1.00 72.31 107 ARG A CA 1
ATOM 840 C C . ARG A 1 107 ? 26.254 10.941 -24.173 1.00 72.31 107 ARG A C 1
ATOM 842 O O . ARG A 1 107 ? 26.934 10.822 -23.162 1.00 72.31 107 ARG A O 1
ATOM 849 N N . GLY A 1 108 ? 26.393 10.140 -25.229 1.00 82.31 108 GLY A N 1
ATOM 850 C CA . GLY A 1 108 ? 27.344 9.023 -25.302 1.00 82.31 108 GLY A CA 1
ATOM 851 C C . GLY A 1 108 ? 26.771 7.717 -24.745 1.00 82.31 108 GLY A C 1
ATOM 852 O O . GLY A 1 108 ? 26.556 6.783 -25.509 1.00 82.31 108 GLY A O 1
ATOM 853 N N . ILE A 1 109 ? 26.462 7.671 -23.446 1.00 85.06 109 ILE A N 1
ATOM 854 C CA . ILE A 1 109 ? 25.776 6.539 -22.793 1.00 85.06 109 ILE A CA 1
ATOM 855 C C . ILE A 1 109 ? 24.324 6.943 -22.507 1.00 85.06 109 ILE A C 1
ATOM 857 O O . ILE A 1 109 ? 24.052 8.102 -22.186 1.00 85.06 109 ILE A O 1
ATOM 861 N N . ALA A 1 110 ? 23.382 6.011 -22.671 1.00 85.31 110 ALA A N 1
ATOM 862 C CA . ALA A 1 110 ? 21.984 6.248 -22.335 1.00 85.31 110 ALA A CA 1
ATOM 863 C C . ALA A 1 110 ? 21.814 6.281 -20.809 1.00 85.31 110 ALA A C 1
ATOM 865 O O . ALA A 1 110 ? 21.918 5.247 -20.151 1.00 85.31 110 ALA A O 1
ATOM 866 N N . THR A 1 111 ? 21.534 7.464 -20.262 1.00 86.31 111 THR A N 1
ATOM 867 C CA . THR A 1 111 ? 21.163 7.623 -18.850 1.00 86.31 111 THR A CA 1
ATOM 868 C C . THR A 1 111 ? 19.651 7.764 -18.750 1.00 86.31 111 THR A C 1
ATOM 870 O O . THR A 1 111 ? 19.060 8.594 -19.444 1.00 86.31 111 THR A O 1
ATOM 873 N N . TYR A 1 112 ? 19.025 6.967 -17.887 1.00 88.31 112 TYR A N 1
ATOM 874 C CA . TYR A 1 112 ? 17.607 7.092 -17.569 1.00 88.31 112 TYR A CA 1
ATOM 875 C C . TYR A 1 112 ? 17.443 8.000 -16.353 1.00 88.31 112 TYR A C 1
ATOM 877 O O . TYR A 1 112 ? 18.016 7.733 -15.300 1.00 88.31 112 TYR A O 1
ATOM 885 N N . GLU A 1 113 ? 16.665 9.068 -16.499 1.00 89.94 113 GLU A N 1
ATOM 886 C CA . GLU A 1 113 ? 16.304 9.968 -15.400 1.00 89.94 113 GLU A CA 1
ATOM 887 C C . GLU A 1 113 ? 14.783 10.076 -15.291 1.00 89.94 113 GLU A C 1
ATOM 889 O O . GLU A 1 113 ? 14.072 9.976 -16.298 1.00 89.94 113 GLU A O 1
ATOM 894 N N . LEU A 1 114 ? 14.283 10.273 -14.073 1.00 90.19 114 LEU A N 1
ATOM 895 C CA . LEU A 1 114 ? 12.885 10.621 -13.853 1.00 90.19 114 LEU A CA 1
ATOM 896 C C . LEU A 1 114 ? 12.655 12.073 -14.268 1.00 90.19 114 LEU A C 1
ATOM 898 O O . LEU A 1 114 ? 13.512 12.931 -14.088 1.00 90.19 114 LEU A O 1
ATOM 902 N N . TYR A 1 115 ? 11.501 12.356 -14.859 1.00 91.69 115 TYR A N 1
ATOM 903 C CA . TYR A 1 115 ? 11.062 13.713 -15.139 1.00 91.69 115 TYR A CA 1
ATOM 904 C C . TYR A 1 115 ? 9.544 13.831 -15.015 1.00 91.69 115 TYR A C 1
ATOM 906 O O . TYR A 1 115 ? 8.784 12.900 -15.279 1.00 91.69 115 TYR A O 1
ATOM 914 N N . CYS A 1 116 ? 9.095 15.015 -14.628 1.00 92.56 116 CYS A N 1
ATOM 915 C CA . CYS A 1 116 ? 7.700 15.387 -14.557 1.00 92.56 116 CYS A CA 1
ATOM 916 C C . CYS A 1 116 ? 7.245 15.914 -15.928 1.00 92.56 116 CYS A C 1
ATOM 918 O O . CYS A 1 116 ? 7.735 16.967 -16.351 1.00 92.56 116 CYS A O 1
ATOM 920 N N . PRO A 1 117 ? 6.274 15.273 -16.603 1.00 90.69 117 PRO A N 1
ATOM 921 C CA . PRO A 1 117 ? 5.793 15.734 -17.906 1.00 90.69 117 PRO A CA 1
ATOM 922 C C . PRO A 1 117 ? 5.008 17.053 -17.830 1.00 90.69 117 PRO A C 1
ATOM 924 O O . PRO A 1 117 ? 5.051 17.830 -18.777 1.00 90.69 117 PRO A O 1
ATOM 927 N N . ALA A 1 118 ? 4.344 17.343 -16.705 1.00 89.50 118 ALA A N 1
ATOM 928 C CA . ALA A 1 118 ? 3.560 18.569 -16.532 1.00 89.50 118 ALA A CA 1
ATOM 929 C C . ALA A 1 118 ? 4.409 19.831 -16.282 1.00 89.50 118 ALA A C 1
ATOM 931 O O . ALA A 1 118 ? 4.142 20.879 -16.861 1.00 89.50 118 ALA A O 1
ATOM 932 N N . CYS A 1 119 ? 5.432 19.758 -15.417 1.00 90.00 119 CYS A N 1
ATOM 933 C CA . CYS A 1 119 ? 6.224 20.934 -15.019 1.00 90.00 119 CYS A CA 1
ATOM 934 C C . CYS A 1 119 ? 7.703 20.894 -15.439 1.00 90.00 119 CYS A C 1
ATOM 936 O O . CYS A 1 119 ? 8.443 21.835 -15.152 1.00 90.00 119 CYS A O 1
ATOM 938 N N . GLY A 1 120 ? 8.151 19.816 -16.092 1.00 84.44 120 GLY A N 1
ATOM 939 C CA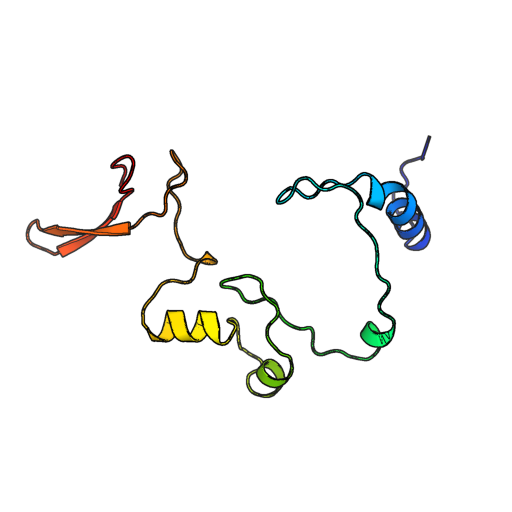 . GLY A 1 120 ? 9.495 19.687 -16.666 1.00 84.44 120 GLY A CA 1
ATOM 940 C C . GLY A 1 120 ? 10.627 19.411 -15.671 1.00 84.44 120 GLY A C 1
ATOM 941 O O . GLY A 1 120 ? 11.781 19.315 -16.086 1.00 84.44 120 GLY A O 1
ATOM 942 N N . ARG A 1 121 ? 10.324 19.276 -14.375 1.00 84.00 121 ARG A N 1
ATOM 943 C CA . ARG A 1 121 ? 11.312 18.985 -13.325 1.00 84.00 121 ARG A CA 1
ATOM 944 C C . ARG A 1 121 ? 11.812 17.543 -13.433 1.00 84.00 121 ARG A C 1
ATOM 946 O O . ARG A 1 121 ? 10.986 16.651 -13.566 1.00 84.00 121 ARG A O 1
ATOM 953 N N . SER A 1 122 ? 13.118 17.328 -13.348 1.00 78.81 122 SER A N 1
ATOM 954 C CA . SER A 1 122 ? 13.780 16.017 -13.272 1.00 78.81 122 SER A CA 1
ATOM 955 C C . SER A 1 122 ? 14.605 15.919 -12.007 1.00 78.81 122 SER A C 1
ATOM 957 O O . SER A 1 122 ? 15.208 16.967 -11.676 1.00 78.81 122 SER A O 1
#

Secondary structure (DSSP, 8-state):
-----SS--HHHHHHHHHHHGGG-B-TTT--B-------GGGGS-----PBPTTT-PBPPHHHHHH-TT--S-HHHHHHHHTTPPPGGG--B-TTT-PBPEEEEEEESEEEEEEE-TTT---

Sequence (122 aa):
MLLREKEPTPELVDSLADAKLSFFVCGHCGQSGLQREDDPELDHGWPEAKPCRGCSARIPVERLELFPNTQYCAQCQATIDRGETPEAEREFCSRCGEVLRHRARQRGIATYELYCPACGRS

Foldseek 3Di:
DDDDDPDDDPVRVVVVCVVCQQVDADPPPRDGGHDDDPDPVVVPDDPPQAQALQPRDGADVVVCVVPVPDRHHPVQVVCVVVVHDGNNPFDADPPPRATWDWDWDDDPDTDIDTAGPPPGRD

Mean predicted aligned error: 15.89 Å

Nearest PDB structures (foldseek):
  6cfk-assembly1_1Y  TM=4.489E-01  e=6.922E-01  Thermus thermophilus HB8
  8wv1-assembly1_t  TM=4.634E-01  e=9.601E-01  Thermus thermophilus HB8

pLDDT: mean 81.51, std 11.35, range [41.09, 92.56]